Protein AF-A0A3B9LBG2-F1 (afdb_monomer_lite)

Sequence (78 aa):
SQSYTKSGAIASVFTSPKQFASEVSETIKRLPKDRFSLPPVKASNQFSIEINRQVARSLDIPIPSDAAIFQIMLKDEK

pLDDT: mean 85.75, std 6.94, range [51.38, 94.62]

Foldseek 3Di:
DVVVQVVQDQKDKADDPVQVVVVVVVLVVPDDPPDPDDDPDDDRPDIDMDGNVVSCVVVVHDDDDPVVVVVVVVVVVD

Structure (mmCIF, N/CA/C/O backbone):
data_AF-A0A3B9LBG2-F1
#
_entry.id   AF-A0A3B9LBG2-F1
#
loop_
_atom_site.group_PDB
_atom_site.id
_atom_site.type_symbol
_atom_site.label_atom_id
_atom_site.label_alt_id
_atom_site.label_comp_id
_atom_site.label_asym_id
_atom_site.label_entity_id
_atom_site.label_seq_id
_atom_site.pdbx_PDB_ins_code
_atom_site.Cartn_x
_atom_site.Cartn_y
_atom_site.Cartn_z
_atom_site.occupancy
_atom_site.B_iso_or_equiv
_atom_site.auth_seq_id
_atom_site.auth_comp_id
_atom_site.auth_asym_id
_atom_site.auth_atom_id
_atom_site.pdbx_PDB_model_num
ATOM 1 N N . SER A 1 1 ? -5.555 3.010 -2.425 1.00 74.62 1 SER A N 1
ATOM 2 C CA . SER A 1 1 ? -4.950 4.339 -2.196 1.00 74.62 1 SER A CA 1
ATOM 3 C C . SER A 1 1 ? -5.114 4.758 -0.751 1.00 74.62 1 SER A C 1
ATOM 5 O O . SER A 1 1 ? -6.178 4.522 -0.193 1.00 74.62 1 SER A O 1
ATOM 7 N N . GLN A 1 2 ? -4.101 5.415 -0.176 1.00 83.62 2 GLN A N 1
ATOM 8 C CA . GLN A 1 2 ? -4.116 5.933 1.202 1.00 83.62 2 GLN A CA 1
ATOM 9 C C . GLN A 1 2 ? -5.355 6.791 1.522 1.00 83.62 2 GLN A C 1
ATOM 11 O O . GLN A 1 2 ? -5.889 6.759 2.628 1.00 83.62 2 GLN A O 1
ATOM 16 N N . SER A 1 3 ? -5.830 7.559 0.537 1.00 82.12 3 SER A N 1
ATOM 17 C CA . SER A 1 3 ? -7.011 8.416 0.663 1.00 82.12 3 SER A CA 1
ATOM 18 C C . SER A 1 3 ? -8.258 7.660 1.116 1.00 82.12 3 SER A C 1
ATOM 20 O O . SER A 1 3 ? -9.049 8.227 1.856 1.00 82.12 3 SER A O 1
ATOM 22 N N . TYR A 1 4 ? -8.419 6.384 0.753 1.00 78.75 4 TYR A N 1
ATOM 23 C CA . TYR A 1 4 ? -9.591 5.610 1.160 1.00 78.75 4 TYR A CA 1
ATOM 24 C C . TYR A 1 4 ? -9.648 5.396 2.673 1.00 78.75 4 TYR A C 1
ATOM 26 O O . TYR A 1 4 ? -10.716 5.549 3.259 1.00 78.75 4 TYR A O 1
ATOM 34 N N . THR A 1 5 ? -8.512 5.144 3.328 1.00 79.81 5 THR A N 1
ATOM 35 C CA . THR A 1 5 ? -8.445 5.026 4.795 1.00 79.81 5 THR A CA 1
ATOM 36 C C . THR A 1 5 ? -8.771 6.351 5.481 1.00 79.81 5 THR A C 1
ATOM 38 O O . THR A 1 5 ? -9.506 6.388 6.470 1.00 79.81 5 THR A O 1
ATOM 41 N N . LYS A 1 6 ? -8.301 7.463 4.901 1.00 81.94 6 LYS A N 1
ATOM 42 C CA . LYS A 1 6 ? -8.625 8.823 5.362 1.00 81.94 6 LYS A CA 1
ATOM 43 C C . LYS A 1 6 ? -10.103 9.174 5.167 1.00 81.94 6 LYS A C 1
ATOM 45 O O . LYS A 1 6 ? -10.654 9.926 5.960 1.00 81.94 6 LYS A O 1
ATOM 50 N N . SER A 1 7 ? -10.745 8.608 4.147 1.00 83.94 7 SER A N 1
ATOM 51 C CA . SER A 1 7 ? -12.169 8.787 3.844 1.00 83.94 7 SER A CA 1
ATOM 52 C C . SER A 1 7 ? -13.094 7.794 4.562 1.00 83.94 7 SER A C 1
ATOM 54 O O . SER A 1 7 ? -14.288 7.792 4.282 1.00 83.94 7 SER A O 1
ATOM 56 N N . GLY A 1 8 ? -12.581 6.970 5.484 1.00 81.44 8 GLY A N 1
ATOM 57 C CA . GLY A 1 8 ? -13.398 6.104 6.343 1.00 81.44 8 GLY A CA 1
ATOM 58 C C . GLY A 1 8 ? -13.321 4.604 6.048 1.00 81.44 8 GLY A C 1
ATOM 59 O O . GLY A 1 8 ? -13.990 3.829 6.725 1.00 81.44 8 GLY A O 1
ATOM 60 N N . ALA A 1 9 ? -12.494 4.161 5.096 1.00 88.31 9 ALA A N 1
ATOM 61 C CA . ALA A 1 9 ? -12.175 2.739 4.981 1.00 88.31 9 ALA A CA 1
ATOM 62 C C . ALA A 1 9 ? -11.375 2.263 6.209 1.00 88.31 9 ALA A C 1
ATOM 64 O O . ALA A 1 9 ? -10.537 2.994 6.739 1.00 88.31 9 ALA A O 1
ATOM 65 N N . ILE A 1 10 ? -11.604 1.018 6.643 1.00 88.19 10 ILE A N 1
ATOM 66 C CA . ILE A 1 10 ? -10.905 0.428 7.799 1.00 88.19 10 ILE A CA 1
ATOM 67 C C . ILE A 1 10 ? -9.407 0.296 7.519 1.00 88.19 10 ILE A C 1
ATOM 69 O O . ILE A 1 10 ? -8.591 0.588 8.390 1.00 88.19 10 ILE A O 1
ATOM 73 N N . ALA A 1 11 ? -9.034 -0.130 6.314 1.00 89.25 11 ALA A N 1
ATOM 74 C CA . ALA A 1 11 ? -7.644 -0.296 5.925 1.00 89.25 11 ALA A CA 1
ATOM 75 C C . ALA A 1 11 ? -7.443 -0.065 4.425 1.00 89.25 11 ALA A C 1
ATOM 77 O O . ALA A 1 11 ? -8.359 -0.240 3.620 1.00 89.25 11 ALA A O 1
ATOM 78 N N . SER A 1 12 ? -6.213 0.278 4.047 1.00 89.44 12 SER A N 1
ATOM 79 C CA . SER A 1 12 ? -5.778 0.329 2.654 1.00 89.44 12 SER A CA 1
ATOM 80 C C . SER A 1 12 ? -4.364 -0.207 2.513 1.00 89.44 12 SER A C 1
ATOM 82 O O . SER A 1 12 ? -3.490 0.156 3.303 1.00 89.44 12 SER A O 1
ATOM 84 N N . VAL A 1 13 ? -4.136 -0.970 1.449 1.00 89.06 13 VAL A N 1
ATOM 85 C CA . VAL A 1 13 ? -2.802 -1.298 0.944 1.00 89.06 13 VAL A CA 1
ATOM 86 C C . VAL A 1 13 ? -2.525 -0.404 -0.261 1.00 89.06 13 VAL A C 1
ATOM 88 O O . VAL A 1 13 ? -3.401 -0.193 -1.109 1.00 89.06 13 VAL A O 1
ATOM 91 N N . PHE A 1 14 ? -1.346 0.207 -0.310 1.00 89.75 14 PHE A N 1
ATOM 92 C CA . PHE A 1 14 ? -0.965 1.093 -1.406 1.00 89.75 14 PHE A CA 1
ATOM 93 C C . PHE A 1 14 ? 0.550 1.191 -1.563 1.00 89.75 14 PHE A C 1
ATOM 95 O O . PHE A 1 14 ? 1.297 1.064 -0.599 1.00 89.75 14 PHE A O 1
ATOM 102 N N . THR A 1 15 ? 0.990 1.527 -2.771 1.00 90.62 15 THR A N 1
ATOM 103 C CA . THR A 1 15 ? 2.360 1.971 -3.042 1.00 90.62 15 THR A CA 1
ATOM 104 C C . THR A 1 15 ? 2.376 3.494 -3.090 1.00 90.62 15 THR A C 1
ATOM 106 O O . THR A 1 15 ? 1.573 4.115 -3.790 1.00 90.62 15 THR A O 1
ATOM 109 N N . SER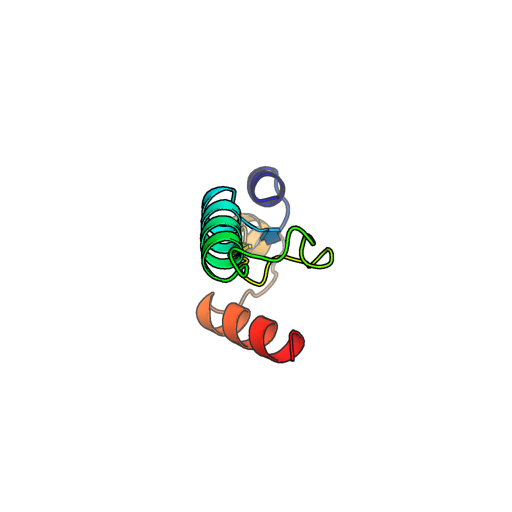 A 1 16 ? 3.264 4.123 -2.322 1.00 91.00 16 SER A N 1
ATOM 110 C CA . SER A 1 16 ? 3.448 5.574 -2.390 1.00 91.00 16 SER A CA 1
ATOM 111 C C . SER A 1 16 ? 4.227 5.972 -3.653 1.00 91.00 16 SER A C 1
ATOM 113 O O . SER A 1 16 ? 5.084 5.211 -4.108 1.00 91.00 16 SER A O 1
ATOM 115 N N . PRO A 1 17 ? 4.032 7.195 -4.185 1.00 89.56 17 PRO A N 1
ATOM 116 C CA . PRO A 1 17 ? 4.819 7.682 -5.321 1.00 89.56 17 PRO A CA 1
ATOM 117 C C . PRO A 1 17 ? 6.333 7.619 -5.080 1.00 89.56 17 PRO A C 1
ATOM 119 O O . PRO A 1 17 ? 7.097 7.338 -5.996 1.00 89.56 17 PRO A O 1
ATOM 122 N N . LYS A 1 18 ? 6.767 7.834 -3.830 1.00 91.00 18 LYS A N 1
ATOM 123 C CA . LYS A 1 18 ? 8.177 7.748 -3.435 1.00 91.00 18 LYS A CA 1
ATOM 124 C C . LYS A 1 18 ? 8.720 6.321 -3.551 1.00 91.00 18 LYS A C 1
ATOM 126 O O . LYS A 1 18 ? 9.787 6.146 -4.124 1.00 91.00 18 LYS A O 1
ATOM 131 N N . GLN A 1 19 ? 7.992 5.325 -3.037 1.00 90.50 19 GLN A N 1
ATOM 132 C CA . GLN A 1 19 ? 8.363 3.907 -3.167 1.00 90.50 19 GLN A CA 1
ATOM 133 C C . GLN A 1 19 ? 8.452 3.504 -4.641 1.00 90.50 19 GLN A C 1
ATOM 135 O O . GLN A 1 19 ? 9.470 2.979 -5.078 1.00 90.50 19 GLN A O 1
ATOM 140 N N . PHE A 1 20 ? 7.438 3.862 -5.431 1.00 90.38 20 PHE A N 1
ATOM 141 C CA . PHE A 1 20 ? 7.431 3.547 -6.856 1.00 90.38 20 PHE A CA 1
ATOM 142 C C . PHE A 1 20 ? 8.608 4.193 -7.606 1.00 90.38 20 PHE A C 1
ATOM 144 O O . PHE A 1 20 ? 9.294 3.531 -8.380 1.00 90.38 20 PHE A O 1
ATOM 151 N N . ALA A 1 21 ? 8.905 5.469 -7.342 1.00 90.38 21 ALA A N 1
ATOM 152 C CA . ALA A 1 21 ? 10.041 6.157 -7.955 1.00 90.38 21 ALA A CA 1
ATOM 153 C C . ALA A 1 21 ? 11.393 5.526 -7.576 1.00 90.38 21 ALA A C 1
ATOM 155 O O . ALA A 1 21 ? 12.283 5.418 -8.423 1.00 90.38 21 ALA A O 1
ATOM 156 N N . SER A 1 22 ? 11.551 5.093 -6.321 1.00 91.44 22 SER A N 1
ATOM 157 C CA . SER A 1 22 ? 12.743 4.370 -5.867 1.00 91.44 22 SER A CA 1
ATOM 158 C C . SER A 1 22 ? 12.923 3.051 -6.620 1.00 91.44 22 SER A C 1
ATOM 160 O O . SER A 1 22 ? 13.999 2.810 -7.166 1.00 91.44 22 SER A O 1
ATOM 162 N N . GLU A 1 23 ? 11.868 2.246 -6.732 1.00 89.88 23 GLU A N 1
ATOM 163 C CA . GLU A 1 23 ? 11.900 0.972 -7.457 1.00 89.88 23 GLU A CA 1
ATOM 164 C C . GLU A 1 23 ? 12.202 1.158 -8.953 1.00 89.88 23 GLU A C 1
ATOM 166 O O . GLU A 1 23 ? 13.025 0.437 -9.526 1.00 89.88 23 GLU A O 1
ATOM 171 N N . VAL A 1 24 ? 11.611 2.176 -9.586 1.00 89.75 24 VAL A N 1
ATOM 172 C CA . VAL A 1 24 ? 11.903 2.535 -10.982 1.00 89.75 24 VAL A CA 1
ATOM 173 C C . VAL A 1 24 ? 13.366 2.947 -11.147 1.00 89.75 24 VAL A C 1
ATOM 175 O O . VAL A 1 24 ? 14.032 2.481 -12.070 1.00 89.75 24 VAL A O 1
ATOM 178 N N . SER A 1 25 ? 13.900 3.775 -10.243 1.00 91.06 25 SER A N 1
ATOM 179 C CA . SER A 1 25 ? 15.308 4.190 -10.289 1.00 91.06 25 SER A CA 1
ATOM 180 C C . SER A 1 25 ? 16.254 2.993 -10.205 1.00 91.06 25 SER A C 1
ATOM 182 O O . SER A 1 25 ? 17.212 2.900 -10.975 1.00 91.06 25 SER A O 1
ATOM 184 N N . GLU A 1 26 ? 15.983 2.055 -9.299 1.00 90.06 26 GLU A N 1
ATOM 185 C CA . GLU A 1 26 ? 16.773 0.832 -9.177 1.00 90.06 26 GLU A CA 1
ATOM 186 C C . GLU A 1 26 ? 16.666 -0.052 -10.415 1.00 90.06 26 GLU A C 1
ATOM 188 O O . GLU A 1 26 ? 17.675 -0.579 -10.883 1.00 90.06 26 GLU A O 1
ATOM 193 N N . THR A 1 27 ? 15.467 -0.180 -10.976 1.00 88.19 27 THR A N 1
ATOM 194 C CA . THR A 1 27 ? 15.229 -0.957 -12.194 1.00 88.19 27 THR A CA 1
ATOM 195 C C . THR A 1 27 ? 16.021 -0.389 -13.371 1.00 88.19 27 THR A C 1
ATOM 197 O O . THR A 1 27 ? 16.700 -1.139 -14.070 1.00 88.19 27 THR A O 1
ATOM 200 N N . ILE A 1 28 ? 16.016 0.937 -13.544 1.00 88.62 28 ILE A N 1
ATOM 201 C CA . ILE A 1 28 ? 16.800 1.630 -14.577 1.00 88.62 28 ILE A CA 1
ATOM 202 C C . ILE A 1 28 ? 18.300 1.410 -14.374 1.00 88.62 28 ILE A C 1
ATOM 204 O O . ILE A 1 28 ? 19.009 1.111 -15.329 1.00 88.62 28 ILE A O 1
ATOM 208 N N . LYS A 1 29 ? 18.798 1.492 -13.137 1.00 89.00 29 LYS A N 1
ATOM 209 C CA . LYS A 1 29 ? 20.222 1.249 -12.842 1.00 89.00 29 LYS A CA 1
ATOM 210 C C . LYS A 1 29 ? 20.670 -0.181 -13.158 1.00 89.00 29 LYS A C 1
ATOM 212 O O . LYS A 1 29 ? 21.849 -0.392 -13.422 1.00 89.00 29 LYS A O 1
ATOM 217 N N . ARG A 1 30 ? 19.755 -1.153 -13.102 1.00 87.12 30 ARG A N 1
ATOM 218 C CA . ARG A 1 30 ? 20.028 -2.573 -13.381 1.00 87.12 30 ARG A CA 1
ATOM 219 C C . ARG A 1 30 ? 19.862 -2.943 -14.859 1.00 87.12 30 ARG A C 1
ATOM 221 O O . ARG A 1 30 ? 20.213 -4.060 -15.234 1.00 87.12 30 ARG A O 1
ATOM 228 N N . LEU A 1 31 ? 19.332 -2.046 -15.694 1.00 86.44 31 LEU A N 1
ATOM 229 C CA . LEU A 1 31 ? 19.187 -2.292 -17.126 1.00 86.44 31 LEU A CA 1
ATOM 230 C C . LEU A 1 31 ? 20.569 -2.305 -17.811 1.00 86.44 31 LEU A C 1
ATOM 232 O O . LEU A 1 31 ? 21.384 -1.410 -17.568 1.00 86.44 31 LEU A O 1
ATOM 236 N N . PRO A 1 32 ? 20.864 -3.301 -18.668 1.00 85.25 32 PRO A 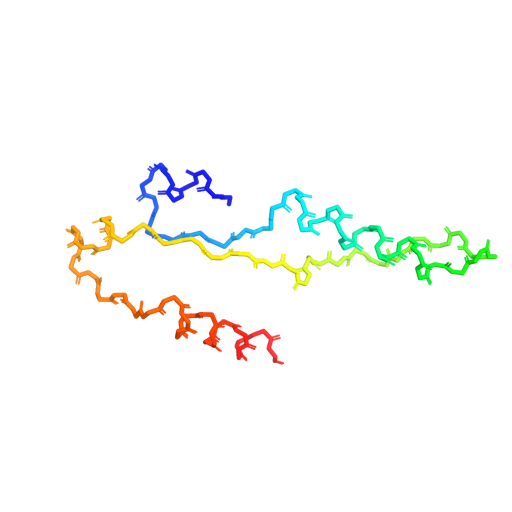N 1
ATOM 237 C CA . PRO A 1 32 ? 22.104 -3.316 -19.433 1.00 85.25 32 PRO A CA 1
ATOM 238 C C . PRO A 1 32 ? 22.141 -2.118 -20.383 1.00 85.25 32 PRO A C 1
ATOM 240 O O . PRO A 1 32 ? 21.159 -1.860 -21.076 1.00 85.25 32 PRO A O 1
ATOM 243 N N . LYS A 1 33 ? 23.289 -1.437 -20.477 1.00 79.94 33 LYS A N 1
ATOM 244 C CA . LYS A 1 33 ? 23.469 -0.276 -21.371 1.00 79.94 33 LYS A CA 1
ATOM 245 C C . LYS A 1 33 ? 23.175 -0.595 -22.842 1.00 79.94 33 LYS A C 1
ATOM 247 O O . LYS A 1 33 ? 22.783 0.292 -23.592 1.00 79.94 33 LYS A O 1
ATOM 252 N N . ASP A 1 34 ? 23.303 -1.866 -23.213 1.00 81.44 34 ASP A N 1
ATOM 253 C CA . ASP A 1 34 ? 23.251 -2.328 -24.600 1.00 81.44 34 ASP A CA 1
ATOM 254 C C . ASP A 1 34 ? 21.900 -2.981 -24.951 1.00 81.44 34 ASP A C 1
ATOM 256 O O . ASP A 1 34 ? 21.695 -3.435 -26.076 1.00 81.44 34 ASP A O 1
ATOM 260 N N . ARG A 1 35 ? 20.957 -3.059 -23.995 1.00 68.31 35 ARG A N 1
ATOM 261 C CA . ARG A 1 35 ? 19.610 -3.606 -24.214 1.00 68.31 35 ARG A CA 1
ATOM 262 C C . ARG A 1 35 ? 18.537 -2.569 -23.909 1.00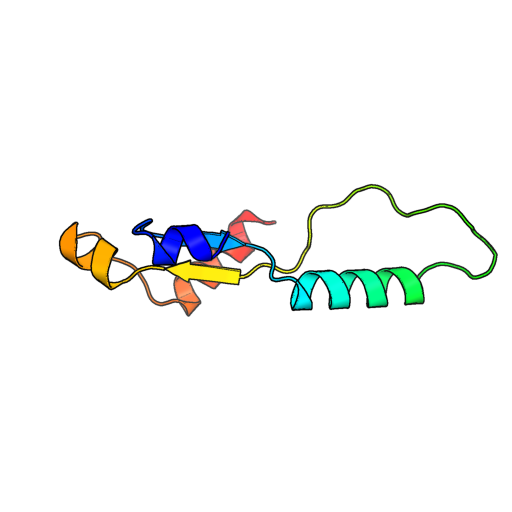 68.31 35 ARG A C 1
ATOM 264 O O . ARG A 1 35 ? 18.312 -2.203 -22.765 1.00 68.31 35 ARG A O 1
ATOM 271 N N . PHE A 1 36 ? 17.795 -2.202 -24.950 1.00 71.38 36 PHE A N 1
ATOM 272 C CA . PHE A 1 36 ? 16.670 -1.263 -24.891 1.00 71.38 36 PHE A CA 1
ATOM 273 C C . PHE A 1 36 ? 15.318 -1.916 -24.553 1.00 71.38 36 PHE A C 1
ATOM 275 O O . PHE A 1 36 ? 14.272 -1.279 -24.655 1.00 71.38 36 PHE A O 1
ATOM 282 N N . SER A 1 37 ? 15.310 -3.198 -24.174 1.00 78.69 37 SER A N 1
ATOM 283 C CA . SER A 1 37 ? 14.072 -3.877 -23.791 1.00 78.69 37 SER A CA 1
ATOM 284 C C . SER A 1 37 ? 13.651 -3.432 -22.400 1.00 78.69 37 SER A C 1
ATOM 286 O O . SER A 1 37 ? 14.359 -3.689 -21.425 1.00 78.69 37 SER A O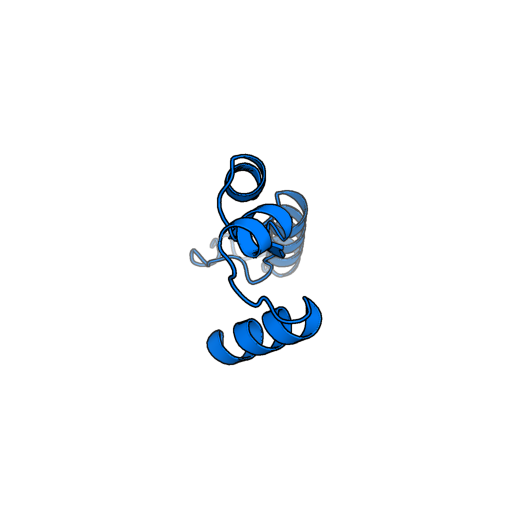 1
ATOM 288 N N . LEU A 1 38 ? 12.465 -2.834 -22.302 1.00 79.31 38 LEU A N 1
ATOM 289 C CA . LEU A 1 38 ? 11.833 -2.596 -21.014 1.00 79.31 38 LEU A CA 1
ATOM 290 C C . LEU A 1 38 ? 11.607 -3.934 -20.291 1.00 79.31 38 LEU A C 1
ATOM 292 O O . LEU A 1 38 ? 11.317 -4.946 -20.942 1.00 79.31 38 LEU A O 1
ATOM 296 N N . PRO A 1 39 ? 11.756 -3.964 -18.957 1.00 81.12 39 PRO A N 1
ATOM 297 C CA . PRO A 1 39 ? 11.370 -5.125 -18.176 1.00 81.12 39 PRO A CA 1
ATOM 298 C C . PRO A 1 39 ? 9.860 -5.365 -18.317 1.00 81.12 39 PRO A C 1
ATOM 300 O O . PRO A 1 39 ? 9.103 -4.423 -18.571 1.00 81.12 39 PRO A O 1
ATOM 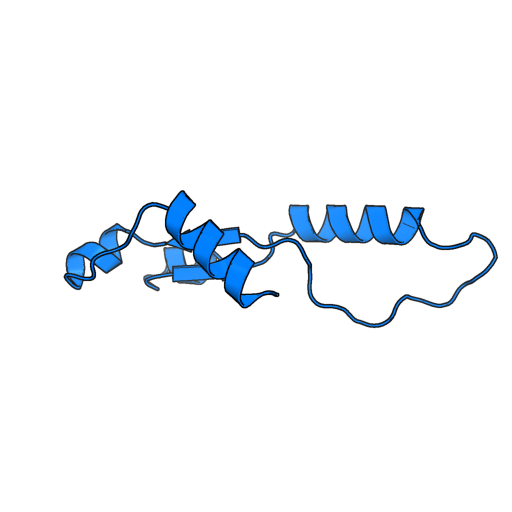303 N N . PRO A 1 40 ? 9.403 -6.615 -18.141 1.00 83.75 40 PRO A N 1
ATOM 304 C CA . PRO A 1 40 ? 7.977 -6.909 -18.136 1.00 83.75 40 PRO A CA 1
ATOM 305 C C . PRO A 1 40 ? 7.272 -6.102 -17.044 1.00 83.75 40 PRO A C 1
ATOM 307 O O . PRO A 1 40 ? 7.874 -5.774 -16.018 1.00 83.75 40 PRO A O 1
ATOM 310 N N . VAL A 1 41 ? 5.989 -5.810 -17.259 1.00 82.94 41 VAL A N 1
ATOM 311 C CA . VAL A 1 41 ? 5.144 -5.152 -16.258 1.00 82.94 41 VAL A CA 1
ATOM 312 C C . VAL A 1 41 ? 5.133 -6.001 -14.989 1.00 82.94 41 VAL A C 1
ATOM 314 O O . VAL A 1 41 ? 4.884 -7.206 -15.042 1.00 82.94 41 VAL A O 1
ATOM 317 N N . LYS A 1 42 ? 5.420 -5.372 -13.851 1.00 80.81 42 LYS A N 1
ATOM 318 C CA . LYS A 1 42 ? 5.389 -5.998 -12.529 1.00 80.81 42 LYS A CA 1
ATOM 319 C C . LYS A 1 42 ? 4.644 -5.095 -11.560 1.00 80.81 42 LYS A C 1
ATOM 321 O O . LYS A 1 42 ? 4.688 -3.871 -11.694 1.00 80.81 42 LYS A O 1
ATOM 326 N N . ALA A 1 43 ? 3.963 -5.711 -10.599 1.00 78.69 43 ALA A N 1
ATOM 327 C CA . ALA A 1 43 ? 3.497 -4.998 -9.421 1.00 78.69 43 ALA A CA 1
ATOM 328 C C . ALA A 1 43 ? 4.706 -4.507 -8.610 1.00 78.69 43 ALA A C 1
ATOM 330 O O . ALA A 1 43 ? 5.791 -5.083 -8.704 1.00 78.69 43 ALA A O 1
ATOM 331 N N . SER A 1 44 ? 4.514 -3.435 -7.844 1.00 80.69 44 SER A N 1
ATOM 332 C CA . SER A 1 44 ? 5.565 -2.922 -6.970 1.00 80.69 44 SER A CA 1
ATOM 333 C C . SER A 1 44 ? 5.827 -3.903 -5.835 1.00 80.69 44 SER A C 1
ATOM 335 O O . SER A 1 44 ? 4.888 -4.306 -5.151 1.00 80.69 44 SER A O 1
ATOM 337 N N . ASN A 1 45 ? 7.098 -4.220 -5.592 1.00 83.81 45 ASN A N 1
ATOM 338 C CA . ASN A 1 45 ? 7.508 -5.017 -4.428 1.00 83.81 45 ASN A CA 1
ATOM 339 C C . ASN A 1 45 ? 7.519 -4.189 -3.129 1.00 83.81 45 ASN A C 1
ATOM 341 O O . ASN A 1 45 ? 7.877 -4.682 -2.061 1.00 83.81 45 ASN A O 1
ATOM 345 N N . GLN A 1 46 ? 7.216 -2.891 -3.216 1.00 86.62 46 GLN A N 1
ATOM 346 C CA . GLN A 1 46 ? 7.173 -1.985 -2.080 1.00 86.62 46 GLN A CA 1
ATOM 347 C C . GLN A 1 46 ? 5.750 -1.479 -1.881 1.00 86.62 46 GLN A C 1
ATOM 349 O O . GLN A 1 46 ? 5.197 -0.733 -2.692 1.00 86.62 46 GLN A O 1
ATOM 354 N N . PHE A 1 47 ? 5.170 -1.831 -0.743 1.00 88.50 47 PHE A N 1
ATOM 355 C CA . PHE A 1 47 ? 3.851 -1.370 -0.352 1.00 88.50 47 PHE A CA 1
ATOM 356 C C . PHE A 1 47 ? 3.844 -0.899 1.097 1.00 88.50 47 PHE A C 1
ATOM 358 O O . PHE A 1 47 ? 4.748 -1.170 1.889 1.00 88.50 47 PHE A O 1
ATOM 365 N N . SER A 1 48 ? 2.797 -0.159 1.423 1.00 88.00 48 SER A N 1
ATOM 366 C CA . SER A 1 48 ? 2.480 0.311 2.759 1.00 88.00 48 SER A CA 1
ATOM 367 C C . SER A 1 48 ? 1.050 -0.081 3.096 1.00 88.00 48 SER A C 1
ATOM 369 O O . SER A 1 48 ? 0.175 -0.129 2.226 1.00 88.00 48 SER A O 1
ATOM 371 N N . ILE A 1 49 ? 0.818 -0.330 4.379 1.00 88.69 49 ILE A N 1
ATOM 372 C CA . ILE A 1 49 ? -0.498 -0.621 4.935 1.00 88.69 49 ILE A CA 1
ATOM 373 C C . ILE A 1 49 ? -0.850 0.535 5.864 1.00 88.69 49 ILE A C 1
ATOM 375 O O . ILE A 1 49 ? -0.056 0.904 6.726 1.00 88.69 49 ILE A O 1
ATOM 379 N N . GLU A 1 50 ? -2.039 1.101 5.697 1.00 89.94 50 GLU A N 1
ATOM 380 C CA . GLU A 1 50 ? -2.588 2.077 6.637 1.00 89.94 50 GLU A CA 1
ATOM 381 C C . GLU A 1 50 ? -3.919 1.574 7.164 1.00 89.94 50 GLU A C 1
ATOM 383 O O . GLU A 1 50 ? -4.769 1.140 6.384 1.00 89.94 50 GLU A O 1
ATOM 388 N N . ILE A 1 51 ? -4.091 1.654 8.483 1.00 90.50 51 ILE A N 1
ATOM 389 C CA . ILE A 1 51 ? -5.295 1.208 9.173 1.00 90.50 51 ILE A CA 1
ATOM 390 C C . ILE A 1 51 ? -5.901 2.374 9.934 1.00 90.50 51 ILE A C 1
ATOM 392 O O . ILE A 1 51 ? -5.260 2.994 10.786 1.00 90.50 51 ILE A O 1
ATOM 396 N N . ASN A 1 52 ? -7.178 2.626 9.677 1.00 92.38 52 ASN A N 1
ATOM 397 C CA . ASN A 1 52 ? -7.968 3.561 10.447 1.00 92.38 52 ASN A CA 1
ATOM 398 C C . ASN A 1 52 ? -8.414 2.898 11.757 1.00 92.38 52 ASN A C 1
ATOM 400 O O . ASN A 1 52 ? -9.487 2.299 11.858 1.00 92.38 52 ASN A O 1
ATOM 404 N N . ARG A 1 53 ? -7.575 3.015 12.791 1.00 90.44 53 ARG A N 1
ATOM 405 C CA . ARG A 1 53 ? -7.864 2.454 14.122 1.00 90.44 53 ARG A CA 1
ATOM 406 C C . ARG A 1 53 ? -9.104 3.071 14.773 1.00 90.44 53 ARG A C 1
ATOM 408 O O . ARG A 1 53 ? -9.706 2.429 15.625 1.00 90.44 53 ARG A O 1
ATOM 415 N N . GLN A 1 54 ? -9.493 4.288 14.392 1.00 91.00 54 GLN A N 1
ATOM 416 C CA . GLN A 1 54 ? -10.722 4.904 14.888 1.00 91.00 54 GLN A CA 1
ATOM 417 C C . GLN A 1 54 ? -11.951 4.193 14.317 1.00 91.00 54 GLN A C 1
ATOM 419 O O . GLN A 1 54 ? -12.807 3.775 15.088 1.00 91.00 54 GLN A O 1
ATOM 424 N N . VAL A 1 55 ? -11.993 3.979 12.999 1.00 91.94 55 VAL A N 1
ATOM 425 C CA . VAL A 1 55 ? -13.089 3.241 12.347 1.00 91.94 55 VAL A CA 1
ATOM 426 C C . VAL A 1 55 ? -13.156 1.803 12.859 1.00 91.94 55 VAL A C 1
ATOM 428 O O . VAL A 1 55 ? -14.239 1.324 13.178 1.00 91.94 55 VAL A O 1
ATOM 431 N N . ALA A 1 56 ? -12.011 1.133 13.020 1.00 92.00 56 ALA A N 1
ATOM 432 C CA . ALA A 1 56 ? -11.979 -0.220 13.572 1.00 92.00 56 ALA A CA 1
ATOM 433 C C . ALA A 1 56 ? -12.583 -0.299 14.986 1.00 92.00 56 ALA A C 1
ATOM 435 O O . ALA A 1 56 ? -13.385 -1.188 15.252 1.00 92.00 56 ALA A O 1
ATOM 436 N N . ARG A 1 57 ? -12.265 0.661 15.870 1.00 92.38 57 ARG A N 1
ATOM 437 C CA . ARG A 1 57 ? -12.862 0.743 17.217 1.00 92.38 57 ARG A CA 1
ATOM 438 C C . ARG A 1 57 ? -14.366 0.996 17.170 1.00 92.38 57 ARG A C 1
ATOM 440 O O . ARG A 1 57 ? -15.093 0.396 17.947 1.00 92.38 57 ARG A O 1
ATOM 447 N N . SER A 1 58 ? -14.837 1.862 16.273 1.00 93.56 58 SER A N 1
ATOM 448 C CA . SER A 1 58 ? -16.273 2.139 16.114 1.00 93.56 58 SER A CA 1
ATOM 449 C C . SER A 1 58 ? -17.076 0.925 15.642 1.00 93.56 58 SER A C 1
ATOM 451 O O . SER A 1 58 ? -18.277 0.871 15.882 1.00 93.56 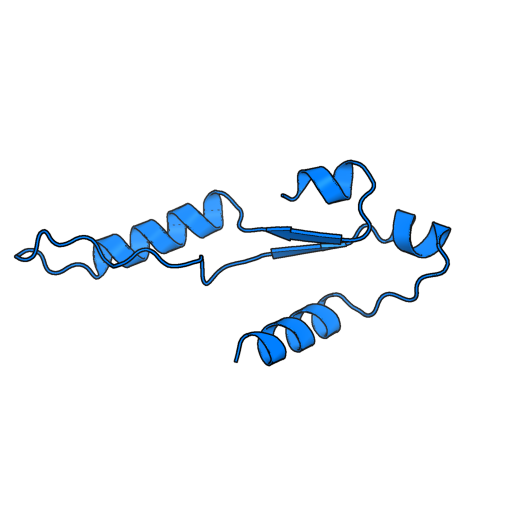58 SER A O 1
ATOM 453 N N . LEU A 1 59 ? -16.420 -0.031 14.982 1.00 92.94 59 LEU A N 1
ATOM 454 C CA . LEU A 1 59 ? -17.016 -1.281 14.508 1.00 92.94 59 LEU A CA 1
ATOM 455 C C . LEU A 1 59 ? -16.723 -2.476 15.429 1.00 92.94 59 LEU A C 1
ATOM 457 O O . LEU A 1 59 ? -17.053 -3.600 15.067 1.00 92.94 59 LEU A O 1
ATOM 461 N N . ASP A 1 60 ? -16.084 -2.239 16.578 1.00 94.62 60 ASP A N 1
ATOM 462 C CA . ASP A 1 60 ? -15.624 -3.270 17.518 1.00 94.62 60 ASP A CA 1
ATOM 463 C C . ASP A 1 60 ? -14.764 -4.367 16.855 1.00 94.62 60 ASP A C 1
ATOM 465 O O . ASP A 1 60 ? -14.812 -5.547 17.198 1.00 94.62 60 ASP A O 1
ATOM 469 N N . ILE A 1 61 ? -13.956 -3.974 15.863 1.00 92.88 61 ILE A N 1
ATOM 470 C CA . ILE A 1 61 ? -13.047 -4.876 15.154 1.00 92.88 61 ILE A CA 1
ATOM 471 C C . ILE A 1 61 ? -11.690 -4.862 15.870 1.00 92.88 61 ILE A C 1
ATOM 473 O O . ILE A 1 61 ? -10.996 -3.836 15.850 1.00 92.88 61 ILE A O 1
ATOM 477 N N . PRO A 1 62 ? -11.250 -5.986 16.466 1.00 91.62 62 PRO A N 1
ATOM 478 C CA . PRO A 1 62 ? -9.935 -6.068 17.079 1.00 91.62 62 PRO A CA 1
ATOM 479 C C . PRO A 1 62 ? -8.852 -6.069 15.995 1.00 91.62 62 PRO A C 1
ATOM 481 O O . PRO A 1 62 ? -8.764 -6.976 15.170 1.00 91.62 62 PRO A O 1
ATOM 484 N N . ILE A 1 63 ? -7.999 -5.044 16.007 1.00 90.31 63 ILE A N 1
ATOM 485 C CA . ILE A 1 63 ? -6.879 -4.906 15.069 1.00 90.31 63 ILE A CA 1
ATOM 486 C C . ILE A 1 63 ? -5.558 -5.176 15.808 1.00 90.31 63 ILE A C 1
ATOM 488 O O . ILE A 1 63 ? -5.251 -4.449 16.762 1.00 90.31 63 ILE A O 1
ATOM 492 N N . PRO A 1 64 ? -4.741 -6.148 15.352 1.00 90.50 64 PRO A N 1
ATOM 493 C CA . PRO A 1 64 ? -3.409 -6.413 15.900 1.00 90.50 64 PRO A CA 1
ATOM 494 C C . PRO A 1 64 ? -2.440 -5.216 15.806 1.00 90.50 64 PRO A C 1
ATOM 496 O O . PRO A 1 64 ? -2.750 -4.144 15.275 1.00 90.50 64 PRO A O 1
ATOM 499 N N . SER A 1 65 ? -1.224 -5.372 16.334 1.00 88.69 65 SER A N 1
ATOM 500 C CA . SER A 1 65 ? -0.174 -4.363 16.150 1.00 88.69 65 SER A CA 1
ATOM 501 C C . SER A 1 65 ? 0.240 -4.259 14.678 1.00 88.69 65 SER A C 1
ATOM 503 O O . SER A 1 65 ? 0.184 -5.241 13.938 1.00 88.69 65 SER A O 1
ATOM 505 N N . ASP A 1 66 ? 0.703 -3.080 14.256 1.00 83.88 66 ASP A N 1
ATOM 506 C CA . ASP A 1 66 ? 1.123 -2.853 12.864 1.00 83.88 66 ASP A CA 1
ATOM 507 C C . ASP A 1 66 ? 2.229 -3.836 12.442 1.00 83.88 66 ASP A C 1
ATOM 509 O O . ASP A 1 66 ? 2.215 -4.358 11.329 1.00 83.88 66 ASP A O 1
ATOM 513 N N . ALA A 1 67 ? 3.139 -4.165 13.366 1.00 85.44 67 ALA A N 1
ATOM 514 C CA . ALA A 1 67 ? 4.195 -5.147 13.142 1.00 85.44 67 ALA A CA 1
ATOM 515 C C . ALA A 1 67 ? 3.640 -6.556 12.876 1.00 85.44 67 ALA A C 1
ATOM 517 O O . ALA A 1 67 ? 4.123 -7.242 11.978 1.00 85.44 67 ALA A O 1
ATOM 518 N N . ALA A 1 68 ? 2.615 -6.986 13.619 1.00 89.94 68 ALA A N 1
ATOM 519 C CA . ALA A 1 68 ? 1.988 -8.288 13.406 1.00 89.94 68 ALA A CA 1
ATOM 520 C C . ALA A 1 68 ? 1.290 -8.356 12.041 1.00 89.94 68 ALA A C 1
ATOM 522 O O . ALA A 1 68 ? 1.424 -9.344 11.325 1.00 89.94 68 ALA A O 1
ATOM 523 N N . ILE A 1 69 ? 0.601 -7.281 11.652 1.00 88.25 69 ILE A N 1
ATOM 524 C CA . ILE A 1 69 ? -0.111 -7.196 10.371 1.00 88.25 69 ILE A CA 1
ATOM 525 C C . ILE A 1 69 ? 0.873 -7.227 9.202 1.00 88.25 69 ILE A C 1
ATOM 527 O O . ILE A 1 69 ? 0.666 -7.965 8.241 1.00 88.25 69 ILE A O 1
ATOM 531 N N . PHE A 1 70 ? 1.978 -6.489 9.311 1.00 84.19 70 PHE A N 1
ATOM 532 C CA . PHE A 1 70 ? 3.036 -6.501 8.305 1.00 84.19 70 PHE A CA 1
ATOM 533 C C . PHE A 1 70 ? 3.657 -7.896 8.129 1.00 84.19 70 PHE A C 1
ATOM 535 O O . PHE A 1 70 ? 3.856 -8.346 7.005 1.00 84.19 70 PHE A O 1
ATOM 542 N N . GLN A 1 71 ? 3.906 -8.617 9.228 1.00 86.62 71 GLN A N 1
ATOM 543 C CA . GLN A 1 71 ? 4.443 -9.983 9.178 1.00 86.62 71 GLN A CA 1
ATOM 544 C C . GLN A 1 71 ? 3.473 -10.991 8.551 1.00 86.62 71 GLN A C 1
ATOM 546 O O . GLN A 1 71 ? 3.918 -11.907 7.865 1.00 86.62 71 GLN A O 1
ATOM 551 N N . ILE A 1 72 ? 2.166 -10.840 8.780 1.00 88.06 72 ILE A N 1
ATOM 552 C CA . ILE A 1 72 ? 1.147 -11.686 8.143 1.00 88.06 72 ILE A CA 1
ATOM 553 C C . ILE A 1 72 ? 1.126 -11.429 6.632 1.00 88.06 72 ILE A C 1
ATOM 555 O O . ILE A 1 72 ? 1.220 -12.376 5.861 1.00 88.06 72 ILE A O 1
ATOM 559 N N . MET A 1 73 ? 1.111 -10.163 6.203 1.00 84.38 73 MET A N 1
ATOM 560 C CA . MET A 1 73 ? 1.107 -9.821 4.773 1.00 84.38 73 MET A CA 1
ATOM 561 C C . MET A 1 73 ? 2.366 -10.297 4.037 1.00 84.38 73 MET A C 1
ATOM 563 O O . MET A 1 73 ? 2.265 -10.811 2.931 1.00 84.38 73 MET A O 1
ATOM 567 N N . LEU A 1 74 ? 3.542 -10.196 4.663 1.00 82.38 74 LEU A N 1
ATOM 568 C CA . LEU A 1 74 ? 4.789 -10.731 4.100 1.00 82.38 74 LEU A CA 1
ATOM 569 C C . LEU A 1 74 ? 4.788 -12.257 3.944 1.00 82.38 74 LEU A C 1
ATOM 571 O O . LEU A 1 74 ? 5.529 -12.787 3.116 1.00 82.38 74 LEU A O 1
ATOM 575 N N . LYS A 1 75 ? 4.031 -12.977 4.780 1.00 83.50 75 LYS A N 1
ATOM 576 C CA . LYS A 1 75 ? 3.889 -14.432 4.654 1.00 83.50 75 LYS A CA 1
ATOM 577 C C . LYS A 1 75 ? 2.959 -14.807 3.505 1.00 83.50 75 LYS A C 1
ATOM 579 O O . LYS A 1 75 ? 3.273 -15.772 2.825 1.00 83.50 75 LYS A O 1
ATOM 584 N N . ASP A 1 76 ? 1.888 -14.048 3.289 1.00 75.38 76 ASP A N 1
ATOM 585 C CA . ASP A 1 76 ? 0.928 -14.283 2.199 1.00 75.38 76 ASP A CA 1
ATOM 586 C C . ASP A 1 76 ? 1.480 -13.907 0.810 1.00 75.38 76 ASP A C 1
ATOM 588 O O . ASP A 1 76 ? 0.988 -14.398 -0.200 1.00 75.38 76 ASP A O 1
ATOM 592 N N . GLU A 1 77 ? 2.498 -13.041 0.736 1.00 65.88 77 GLU A N 1
ATOM 593 C CA . GLU A 1 77 ? 3.164 -12.674 -0.526 1.00 65.88 77 GLU A CA 1
ATOM 594 C C . GLU A 1 77 ? 4.095 -13.783 -1.072 1.00 65.88 77 GLU A C 1
ATOM 596 O O . GLU A 1 77 ? 4.484 -13.733 -2.241 1.00 65.88 77 GLU A O 1
ATOM 601 N N . LYS A 1 78 ? 4.469 -14.775 -0.248 1.00 51.38 78 LYS A N 1
ATOM 602 C CA . LYS A 1 78 ? 5.372 -15.882 -0.620 1.00 51.38 78 LYS A CA 1
ATOM 603 C C . LYS A 1 78 ? 4.636 -17.108 -1.142 1.00 51.38 78 LYS A C 1
ATOM 605 O O . LYS A 1 78 ? 5.179 -17.707 -2.098 1.00 51.38 78 LYS A O 1
#

Radius of gyration: 16.85 Å; chains: 1; bounding box: 40×25×42 Å

Secondary structure (DSSP, 8-state):
-HHHHHTT-SEEEE--HHHHHHHHHHHHHHS-TT--PPPPP---S--EEEE-HHHHHHTT-----HHHHHHHHHHHT-